Protein AF-A0A8T5NI67-F1 (afdb_monomer_lite)

Foldseek 3Di:
DADQEAEFEQAQAQAPVVSHGNVLLLVLLVPDPHQYEYEYLADPVVQQVVCVVSVRQRFYQYNRNQDTDDPPDDDDSPDPVVVVVVVVVVCVPPPDDDDDPDPFAEAECPDDPVSCVNGPYYAVHTHSVSSNVVSVVNVVPNDD

Radius of gyration: 15.53 Å; chains: 1; bounding box: 37×38×42 Å

Secondary structure (DSSP, 8-state):
-----EEEE-TTTTB-TTS-B-HHHHHHHHH-SS-EEEE-SS-HHHHHHHHHHHT-TTEEEEGGGTEEE-SS-------HHHHHHHHHHHHTTS---SS--SSS-EE-TTS-HHHHHH-SEE-SS-HHHHHHHHHHHHHTTS--

Structure (mmCIF, N/CA/C/O backbone):
data_AF-A0A8T5NI67-F1
#
_entry.id   AF-A0A8T5NI67-F1
#
loop_
_atom_site.group_PDB
_atom_site.id
_atom_site.type_symbol
_atom_site.label_atom_id
_atom_site.label_alt_id
_atom_site.label_comp_id
_atom_site.label_asym_id
_atom_site.label_entity_id
_atom_site.label_seq_id
_atom_site.pdbx_PDB_ins_code
_atom_site.Cartn_x
_atom_site.Cartn_y
_atom_site.Cartn_z
_atom_site.occupancy
_atom_site.B_iso_or_equiv
_atom_site.auth_seq_id
_atom_site.auth_comp_id
_atom_site.auth_asym_id
_atom_site.auth_atom_id
_atom_site.pdbx_PDB_model_num
ATOM 1 N N . MET A 1 1 ? -20.396 6.654 -2.920 1.00 63.44 1 MET A N 1
ATOM 2 C CA . MET A 1 1 ? -19.334 6.036 -3.741 1.00 63.44 1 MET A CA 1
ATOM 3 C C . MET A 1 1 ? -18.862 4.835 -2.959 1.00 63.44 1 MET A C 1
ATOM 5 O O . MET A 1 1 ? -18.529 5.010 -1.797 1.00 63.44 1 MET A O 1
ATOM 9 N N . GLU A 1 2 ? -18.932 3.652 -3.554 1.00 76.62 2 GLU A N 1
ATOM 10 C CA . GLU A 1 2 ? -18.559 2.397 -2.903 1.00 76.62 2 GLU A CA 1
ATOM 11 C C . GLU A 1 2 ? -17.197 1.954 -3.443 1.00 76.62 2 GLU A C 1
ATOM 13 O O . GLU A 1 2 ? -16.999 1.881 -4.659 1.00 76.62 2 GLU A O 1
ATOM 18 N N . PHE A 1 3 ? -16.242 1.719 -2.548 1.00 83.50 3 PHE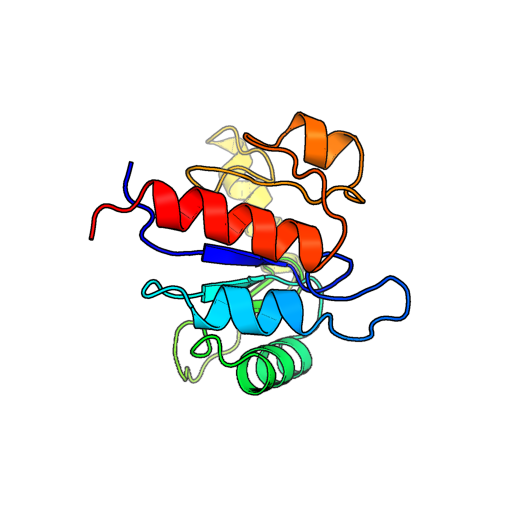 A N 1
ATOM 19 C CA . PHE A 1 3 ? -14.908 1.259 -2.917 1.00 83.50 3 PHE A CA 1
ATOM 20 C C . PHE A 1 3 ? -14.919 -0.261 -3.036 1.00 83.50 3 PHE A C 1
ATOM 22 O O . PHE A 1 3 ? -15.430 -0.931 -2.151 1.00 83.50 3 PHE A O 1
ATOM 29 N N . LYS A 1 4 ? -14.357 -0.809 -4.121 1.00 82.56 4 LYS A N 1
ATOM 30 C CA . LYS A 1 4 ? -14.338 -2.265 -4.369 1.00 82.56 4 LYS A CA 1
ATOM 31 C C . LYS A 1 4 ? -13.028 -2.949 -3.986 1.00 82.56 4 LYS A C 1
ATOM 33 O O . LYS A 1 4 ? -12.993 -4.169 -3.919 1.00 82.56 4 LYS A O 1
ATOM 38 N N . ALA A 1 5 ? -11.966 -2.178 -3.782 1.00 85.25 5 ALA A N 1
ATOM 39 C CA . ALA A 1 5 ? -10.646 -2.648 -3.384 1.00 85.25 5 ALA A CA 1
ATOM 40 C C . ALA A 1 5 ? -9.839 -1.479 -2.808 1.00 85.25 5 ALA A C 1
ATOM 42 O O . ALA A 1 5 ? -10.132 -0.314 -3.096 1.00 85.25 5 ALA A O 1
ATOM 43 N N . ILE A 1 6 ? -8.809 -1.800 -2.033 1.00 89.94 6 ILE A N 1
ATOM 44 C CA . ILE A 1 6 ? -7.812 -0.858 -1.523 1.00 89.94 6 ILE A CA 1
ATOM 45 C C . ILE A 1 6 ? -6.448 -1.287 -2.045 1.00 89.94 6 ILE A C 1
ATOM 47 O O . ILE A 1 6 ? -6.112 -2.463 -1.989 1.00 89.94 6 ILE A O 1
ATOM 51 N N . VAL A 1 7 ? -5.658 -0.337 -2.534 1.00 91.81 7 VAL A N 1
ATOM 52 C CA . VAL A 1 7 ? -4.257 -0.556 -2.903 1.00 91.81 7 VAL A CA 1
ATOM 53 C C . VAL A 1 7 ? -3.415 0.276 -1.950 1.00 91.81 7 VAL A C 1
ATOM 55 O O . VAL A 1 7 ? -3.686 1.466 -1.789 1.00 91.81 7 VAL A O 1
ATOM 58 N N . VAL A 1 8 ? -2.442 -0.342 -1.289 1.00 94.00 8 VAL A N 1
ATOM 59 C CA . VAL A 1 8 ? -1.651 0.309 -0.243 1.00 94.00 8 VAL A CA 1
ATOM 60 C C . VAL A 1 8 ? -0.165 0.085 -0.473 1.00 94.00 8 VAL A C 1
ATOM 62 O O . VAL A 1 8 ? 0.264 -1.033 -0.759 1.00 94.00 8 VAL A O 1
ATOM 65 N N . ASP A 1 9 ? 0.600 1.166 -0.354 1.00 95.62 9 ASP A N 1
ATOM 66 C CA . ASP A 1 9 ? 2.055 1.111 -0.398 1.00 95.62 9 ASP A CA 1
ATOM 67 C C . ASP A 1 9 ? 2.652 0.586 0.919 1.00 95.62 9 ASP A C 1
ATOM 69 O O . ASP A 1 9 ? 2.017 0.660 1.973 1.00 95.62 9 ASP A O 1
ATOM 73 N N . ILE A 1 10 ? 3.871 0.046 0.876 1.00 96.25 10 ILE A N 1
ATOM 74 C CA . ILE A 1 10 ? 4.587 -0.375 2.081 1.00 96.25 10 ILE A CA 1
ATOM 75 C C . ILE A 1 10 ? 5.392 0.787 2.661 1.00 96.25 10 ILE A C 1
ATOM 77 O O . ILE A 1 10 ? 5.170 1.214 3.796 1.00 96.25 10 ILE A O 1
ATOM 81 N N . ASP A 1 11 ? 6.361 1.269 1.897 1.00 96.00 11 ASP A N 1
ATOM 82 C CA . ASP A 1 11 ? 7.528 1.948 2.435 1.00 96.00 11 ASP A CA 1
ATOM 83 C C . ASP A 1 11 ? 7.290 3.427 2.697 1.00 96.00 11 ASP A C 1
ATOM 85 O O . ASP A 1 11 ? 7.115 4.226 1.784 1.00 96.00 11 ASP A O 1
ATOM 89 N N . GLY A 1 12 ? 7.307 3.810 3.973 1.00 95.44 12 GLY A N 1
ATOM 90 C CA . GLY A 1 12 ? 6.905 5.155 4.372 1.00 95.44 12 GLY A CA 1
ATOM 91 C C . GLY A 1 12 ? 5.388 5.363 4.338 1.00 95.44 12 GLY A C 1
ATOM 92 O O . GLY A 1 12 ? 4.939 6.467 4.655 1.00 95.44 12 GLY A O 1
ATOM 93 N N . THR A 1 13 ? 4.615 4.314 4.032 1.00 97.31 13 THR A N 1
ATOM 94 C CA . THR A 1 13 ? 3.149 4.306 4.041 1.00 97.31 13 THR A CA 1
ATOM 95 C C . THR A 1 13 ? 2.608 3.471 5.201 1.00 97.31 13 THR A C 1
ATOM 97 O O . THR A 1 13 ? 2.028 4.038 6.118 1.00 97.31 13 THR A O 1
ATOM 100 N N . ILE A 1 14 ? 2.819 2.150 5.233 1.00 97.56 14 ILE A N 1
ATOM 101 C CA . ILE A 1 14 ? 2.484 1.312 6.411 1.00 97.56 14 ILE A CA 1
ATOM 102 C C . ILE A 1 14 ? 3.692 1.081 7.324 1.00 97.56 14 ILE A C 1
ATOM 104 O O . ILE A 1 14 ? 3.538 0.526 8.411 1.00 97.56 14 ILE A O 1
ATOM 108 N N . THR A 1 15 ? 4.888 1.477 6.889 1.00 97.69 15 THR A N 1
ATOM 109 C CA . THR A 1 15 ? 6.115 1.449 7.688 1.00 97.69 15 THR A CA 1
ATOM 110 C C . THR A 1 15 ? 6.567 2.855 8.059 1.00 97.69 15 THR A C 1
ATOM 112 O O . THR A 1 15 ? 6.301 3.826 7.344 1.00 97.69 15 THR A O 1
ATOM 115 N N . TYR A 1 16 ? 7.270 2.955 9.183 1.00 97.56 16 TYR A N 1
ATOM 116 C CA . TYR A 1 16 ? 8.001 4.155 9.576 1.00 97.56 16 TYR A CA 1
ATOM 117 C C . TYR A 1 16 ? 9.298 4.309 8.765 1.00 97.56 16 TYR A C 1
ATOM 119 O O . TYR A 1 16 ? 9.685 3.441 7.978 1.00 97.56 16 TYR A O 1
ATOM 127 N N . SER A 1 17 ? 10.008 5.418 8.980 1.00 94.19 17 SER A N 1
ATOM 128 C CA . SER A 1 17 ? 11.294 5.706 8.328 1.00 94.19 17 SER A CA 1
ATOM 129 C C . SER A 1 17 ? 12.394 4.679 8.631 1.00 94.19 17 SER A C 1
ATOM 131 O O . SER A 1 17 ? 13.276 4.472 7.799 1.00 94.19 17 SER A O 1
ATOM 133 N N . ASP A 1 18 ? 12.323 3.994 9.774 1.00 96.31 18 ASP A N 1
ATOM 134 C CA . ASP A 1 18 ? 13.224 2.900 10.158 1.00 96.31 18 ASP A CA 1
ATOM 135 C C . ASP A 1 18 ? 12.806 1.528 9.589 1.00 96.31 18 ASP A C 1
ATOM 137 O O . ASP A 1 18 ? 13.394 0.506 9.939 1.00 96.31 18 ASP A O 1
ATOM 141 N N . ARG A 1 19 ? 11.806 1.504 8.693 1.00 93.25 19 ARG A N 1
ATOM 142 C CA . ARG A 1 19 ? 11.203 0.311 8.071 1.00 93.25 19 ARG A CA 1
ATOM 143 C C . ARG A 1 19 ? 10.443 -0.599 9.036 1.00 93.25 19 ARG A C 1
ATOM 145 O O . ARG A 1 19 ? 9.946 -1.640 8.604 1.00 93.25 19 ARG A O 1
ATOM 152 N N . SER A 1 20 ? 10.295 -0.226 10.307 1.00 96.50 20 SER A N 1
ATOM 153 C CA . SER A 1 20 ? 9.415 -0.952 11.218 1.00 96.50 20 SER A CA 1
ATOM 154 C C . SER A 1 20 ? 7.953 -0.762 10.805 1.00 96.50 20 SER A C 1
ATOM 156 O O . SER A 1 20 ? 7.556 0.291 10.299 1.00 96.50 20 SER A O 1
ATOM 158 N N . ILE A 1 21 ? 7.148 -1.813 10.962 1.00 96.56 21 ILE A N 1
ATOM 159 C CA . ILE A 1 21 ? 5.738 -1.781 10.576 1.00 96.56 21 ILE A CA 1
ATOM 160 C C . ILE A 1 21 ? 4.907 -1.027 11.615 1.00 96.56 21 ILE A C 1
ATOM 162 O O . ILE A 1 21 ? 5.019 -1.271 12.816 1.00 96.56 21 ILE A O 1
ATOM 166 N N . ASP A 1 22 ? 4.031 -0.137 11.156 1.00 97.06 22 ASP A N 1
ATOM 167 C CA . ASP A 1 22 ? 3.045 0.509 12.012 1.00 97.06 22 ASP A CA 1
ATOM 168 C C . ASP A 1 22 ? 1.810 -0.391 12.139 1.00 97.06 22 ASP A C 1
ATOM 170 O O . ASP A 1 22 ? 0.982 -0.491 11.228 1.00 97.06 22 ASP A O 1
ATOM 174 N N . CYS A 1 23 ? 1.667 -1.053 13.289 1.00 96.62 23 CYS A N 1
ATOM 175 C CA . CYS A 1 23 ? 0.566 -1.984 13.545 1.00 96.62 23 CYS A CA 1
ATOM 176 C C . CYS A 1 23 ? -0.827 -1.350 13.395 1.00 96.62 23 CYS A C 1
ATOM 178 O O . CYS A 1 23 ? -1.778 -2.066 13.084 1.00 96.62 23 CYS A O 1
ATOM 180 N N . ARG A 1 24 ? -0.962 -0.021 13.521 1.00 96.88 24 ARG A N 1
ATOM 181 C CA . ARG A 1 24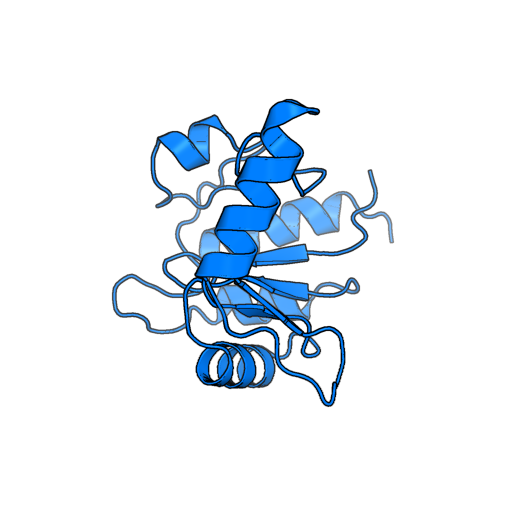 ? -2.240 0.674 13.289 1.00 96.88 24 ARG A CA 1
ATOM 182 C C . ARG A 1 24 ? -2.709 0.529 11.845 1.00 96.88 24 ARG A C 1
ATOM 184 O O . ARG A 1 24 ? -3.899 0.336 11.608 1.00 96.88 24 ARG A O 1
ATOM 191 N N . ALA A 1 25 ? -1.782 0.568 10.884 1.00 96.44 25 ALA A N 1
ATOM 192 C CA . ALA A 1 25 ? -2.105 0.306 9.486 1.00 96.44 25 ALA A CA 1
ATOM 193 C C . ALA A 1 25 ? -2.596 -1.129 9.302 1.00 96.44 25 ALA A C 1
ATOM 195 O O . ALA A 1 25 ? -3.588 -1.355 8.620 1.00 96.44 25 ALA A O 1
ATOM 196 N N . VAL A 1 26 ? -1.928 -2.097 9.934 1.00 95.50 26 VAL A N 1
ATOM 197 C CA . VAL A 1 26 ? -2.293 -3.517 9.843 1.00 95.50 26 VAL A CA 1
ATOM 198 C C . VAL A 1 26 ? -3.705 -3.751 10.377 1.00 95.50 26 VAL A C 1
ATOM 200 O O . VAL A 1 26 ? -4.519 -4.383 9.706 1.00 95.50 26 VAL A O 1
ATOM 203 N N . GLU A 1 27 ? -4.018 -3.218 11.556 1.00 95.31 27 GLU A N 1
ATOM 204 C CA . GLU A 1 27 ? -5.355 -3.306 12.149 1.00 95.31 27 GLU A CA 1
ATOM 205 C C . GLU A 1 27 ? -6.414 -2.647 11.259 1.00 95.31 27 GLU A C 1
ATOM 207 O O . GLU A 1 27 ? -7.453 -3.251 10.982 1.00 95.31 27 GLU A O 1
ATOM 212 N N . ALA A 1 28 ? -6.132 -1.449 10.738 1.00 95.38 28 ALA A N 1
ATOM 213 C CA . ALA A 1 28 ? -7.038 -0.744 9.841 1.00 95.38 28 ALA A CA 1
ATOM 214 C C . ALA A 1 28 ? -7.290 -1.527 8.542 1.00 95.38 28 ALA A C 1
ATOM 216 O O . ALA A 1 28 ? -8.441 -1.732 8.160 1.00 95.38 28 ALA A O 1
ATOM 217 N N . LEU A 1 29 ? -6.242 -2.032 7.890 1.00 93.62 29 LEU A N 1
ATOM 218 C CA . LEU A 1 29 ? -6.358 -2.820 6.661 1.00 93.62 29 LEU A CA 1
ATOM 219 C C . LEU A 1 29 ? -7.105 -4.142 6.883 1.00 93.62 29 LEU A C 1
ATOM 221 O O . LEU A 1 29 ? -7.837 -4.579 6.004 1.00 93.62 29 LEU A O 1
ATOM 225 N N . ARG A 1 30 ? -6.984 -4.770 8.057 1.00 91.50 30 ARG A N 1
ATOM 226 C CA . ARG A 1 30 ? -7.757 -5.978 8.402 1.00 91.50 30 ARG A CA 1
ATOM 227 C C . ARG A 1 30 ? -9.230 -5.698 8.691 1.00 91.50 30 ARG A C 1
ATOM 229 O O . ARG A 1 30 ? -10.040 -6.618 8.640 1.00 91.50 30 ARG A O 1
ATOM 236 N N . SER A 1 31 ? -9.582 -4.454 9.014 1.00 90.44 31 SER A N 1
ATOM 237 C CA . SER A 1 31 ? -10.964 -4.074 9.330 1.00 90.44 31 SER A CA 1
ATOM 238 C C . SER A 1 31 ? -11.858 -3.928 8.094 1.00 90.44 31 SER A C 1
ATOM 240 O O . SER A 1 31 ? -13.084 -3.925 8.220 1.00 90.44 31 SER A O 1
ATOM 242 N N . VAL A 1 32 ? -11.269 -3.809 6.900 1.00 88.56 32 VAL A N 1
ATOM 243 C CA . VAL A 1 32 ? -12.034 -3.639 5.662 1.00 88.56 32 VAL A CA 1
ATOM 244 C C . VAL A 1 32 ? -12.501 -4.977 5.096 1.00 88.56 32 VAL A C 1
ATOM 246 O O . VAL A 1 32 ? -11.827 -5.995 5.202 1.00 88.56 32 VAL A O 1
ATOM 249 N N . LYS A 1 33 ? -13.675 -4.969 4.457 1.00 84.88 33 LYS A N 1
ATOM 250 C CA . LYS A 1 33 ? -14.269 -6.164 3.828 1.00 84.88 33 LYS A CA 1
ATOM 251 C C . LYS A 1 33 ? -13.932 -6.313 2.345 1.00 84.88 33 LYS A C 1
ATOM 253 O O . LYS A 1 33 ? -14.358 -7.274 1.713 1.00 84.88 33 LYS A O 1
ATOM 258 N N . VAL A 1 34 ? -13.211 -5.347 1.786 1.00 84.31 34 VAL A N 1
ATOM 259 C CA . VAL A 1 34 ? -12.805 -5.350 0.381 1.00 84.31 34 VAL A CA 1
ATOM 260 C C . VAL A 1 34 ? -11.370 -5.846 0.245 1.00 84.31 34 VAL A C 1
ATOM 262 O O . VAL A 1 34 ? -10.589 -5.683 1.184 1.00 84.31 34 VAL A O 1
ATOM 265 N N . PRO A 1 35 ? -10.994 -6.431 -0.905 1.00 83.50 35 PRO A N 1
ATOM 266 C CA . PRO A 1 35 ? -9.627 -6.869 -1.141 1.00 83.50 35 PRO A CA 1
ATOM 267 C C . PRO A 1 35 ? -8.615 -5.741 -0.918 1.00 83.50 35 PRO A C 1
ATOM 269 O O . PRO A 1 35 ? -8.813 -4.616 -1.387 1.00 83.50 35 PRO A O 1
ATOM 272 N N . VAL A 1 36 ? -7.523 -6.067 -0.229 1.00 87.81 36 VAL A N 1
ATOM 273 C CA . VAL A 1 36 ? -6.387 -5.168 -0.016 1.00 87.81 36 VAL A CA 1
ATOM 274 C C . VAL A 1 36 ? -5.218 -5.666 -0.856 1.00 87.81 36 VAL A C 1
ATOM 276 O O . VAL A 1 36 ? -4.762 -6.790 -0.694 1.00 87.81 36 VAL A O 1
ATOM 279 N N . VAL A 1 37 ? -4.719 -4.827 -1.750 1.00 90.19 37 VAL A N 1
ATOM 280 C CA . VAL A 1 37 ? -3.578 -5.113 -2.616 1.00 90.19 37 VAL A CA 1
ATOM 281 C C . VAL A 1 37 ? -2.354 -4.413 -2.043 1.00 90.19 37 VAL A C 1
ATOM 283 O O . VAL A 1 37 ? -2.381 -3.203 -1.817 1.00 90.19 37 VAL A O 1
ATOM 286 N N . ILE A 1 38 ? -1.277 -5.161 -1.821 1.00 92.81 38 ILE A N 1
ATOM 287 C CA . ILE A 1 38 ? 0.026 -4.572 -1.495 1.00 92.81 38 ILE A CA 1
ATOM 288 C C . ILE A 1 38 ? 0.655 -4.091 -2.796 1.00 92.81 38 ILE A C 1
ATOM 290 O O . ILE A 1 38 ? 0.891 -4.903 -3.682 1.00 92.81 38 ILE A O 1
ATOM 294 N N . ALA A 1 39 ? 0.941 -2.800 -2.909 1.00 92.00 39 ALA A N 1
ATOM 295 C CA . ALA A 1 39 ? 1.735 -2.243 -3.996 1.00 92.00 39 ALA A CA 1
ATOM 296 C C . ALA A 1 39 ? 3.087 -1.799 -3.447 1.00 92.00 39 ALA A C 1
ATOM 298 O O . ALA A 1 39 ? 3.145 -1.163 -2.409 1.00 92.00 39 ALA A O 1
ATOM 299 N N . THR A 1 40 ? 4.198 -2.158 -4.072 1.00 93.81 40 THR A N 1
ATOM 300 C CA . THR A 1 40 ? 5.509 -1.786 -3.539 1.00 93.81 40 THR A CA 1
ATOM 301 C C . THR A 1 40 ? 6.590 -1.814 -4.610 1.00 93.81 40 THR A C 1
ATOM 303 O O . THR A 1 40 ? 6.522 -2.572 -5.577 1.00 93.81 40 THR A O 1
ATOM 306 N N . GLY A 1 41 ? 7.626 -1.000 -4.409 1.00 88.62 41 GLY A N 1
ATOM 307 C CA . GLY A 1 41 ? 8.862 -1.075 -5.182 1.00 88.62 41 GLY A CA 1
ATOM 308 C C . GLY A 1 41 ? 9.742 -2.281 -4.852 1.00 88.62 41 GLY A C 1
ATOM 309 O O . GLY A 1 41 ? 10.682 -2.565 -5.587 1.00 88.62 41 GLY A O 1
ATOM 310 N N . ASN A 1 42 ? 9.453 -3.002 -3.765 1.00 94.44 42 ASN A N 1
ATOM 311 C CA . ASN A 1 42 ? 10.228 -4.172 -3.358 1.00 94.44 42 ASN A CA 1
ATOM 312 C C . ASN A 1 42 ? 10.023 -5.378 -4.284 1.00 94.44 42 ASN A C 1
ATOM 314 O O . ASN A 1 42 ? 8.986 -5.521 -4.930 1.00 94.44 42 ASN A O 1
ATOM 318 N N . VAL A 1 43 ? 11.002 -6.286 -4.267 1.00 90.69 43 VAL A N 1
ATOM 319 C CA . VAL A 1 43 ? 10.953 -7.582 -4.960 1.00 90.69 43 VAL A CA 1
ATOM 320 C C . VAL A 1 43 ? 9.787 -8.452 -4.482 1.00 90.69 43 VAL A C 1
ATOM 322 O O . VAL A 1 43 ? 9.378 -8.397 -3.314 1.00 90.69 43 VAL A O 1
ATOM 325 N N . LEU A 1 44 ? 9.285 -9.319 -5.366 1.00 86.25 44 LEU A N 1
ATOM 326 C CA . LEU A 1 44 ? 8.100 -10.147 -5.115 1.00 86.25 44 LEU A CA 1
ATOM 327 C C . LEU A 1 44 ? 8.172 -10.961 -3.812 1.00 86.25 44 LEU A C 1
ATOM 329 O O . LEU A 1 44 ? 7.186 -11.056 -3.083 1.00 86.25 44 LEU A O 1
ATOM 333 N N . CYS A 1 45 ? 9.326 -11.552 -3.486 1.00 87.44 45 CYS A N 1
ATOM 334 C CA . CYS A 1 45 ? 9.459 -12.395 -2.293 1.00 87.44 45 CYS A CA 1
ATOM 335 C C . CYS A 1 45 ? 9.236 -11.615 -0.986 1.00 87.44 45 CYS A C 1
ATOM 337 O O . CYS A 1 45 ? 8.592 -12.131 -0.068 1.00 87.44 45 CYS A O 1
ATOM 339 N N . PHE A 1 46 ? 9.689 -10.360 -0.924 1.00 93.75 46 PHE A N 1
ATOM 340 C CA . PHE A 1 46 ? 9.425 -9.467 0.199 1.00 93.75 46 PHE A CA 1
ATOM 341 C C . PHE A 1 46 ? 7.946 -9.083 0.248 1.00 93.75 46 PHE A C 1
ATOM 343 O O . PHE A 1 46 ? 7.313 -9.214 1.294 1.00 93.75 46 PHE A O 1
ATOM 350 N N . ALA A 1 47 ? 7.374 -8.678 -0.889 1.00 92.12 47 ALA A N 1
ATOM 351 C CA . ALA A 1 47 ? 5.971 -8.285 -0.972 1.00 92.12 47 ALA A CA 1
ATOM 352 C C . ALA A 1 47 ? 5.024 -9.430 -0.555 1.00 92.12 47 ALA A C 1
ATOM 354 O O . ALA A 1 47 ? 4.065 -9.207 0.186 1.00 92.12 47 ALA A O 1
ATOM 355 N N . ARG A 1 48 ? 5.346 -10.678 -0.928 1.00 88.12 48 ARG A N 1
ATOM 356 C CA . ARG A 1 48 ? 4.650 -11.898 -0.480 1.00 88.12 48 ARG A CA 1
ATOM 357 C C . ARG A 1 48 ? 4.726 -12.095 1.027 1.00 88.12 48 ARG A C 1
ATOM 359 O O . ARG A 1 48 ? 3.707 -12.381 1.657 1.00 88.12 48 ARG A O 1
ATOM 366 N N . ALA A 1 49 ? 5.915 -11.961 1.612 1.00 88.19 49 ALA A N 1
ATOM 367 C CA . ALA A 1 49 ? 6.088 -12.081 3.056 1.00 88.19 49 ALA A CA 1
ATOM 368 C C . ALA A 1 49 ? 5.304 -10.988 3.798 1.00 88.19 49 ALA A C 1
ATOM 370 O O . ALA A 1 49 ? 4.547 -11.297 4.718 1.00 88.19 49 ALA A O 1
ATOM 371 N N . ALA A 1 50 ? 5.405 -9.737 3.345 1.00 93.06 50 ALA A N 1
ATOM 372 C CA . ALA A 1 50 ? 4.665 -8.611 3.899 1.00 93.06 50 ALA A CA 1
ATOM 373 C C . ALA A 1 50 ? 3.148 -8.831 3.807 1.00 93.06 50 ALA A C 1
ATOM 375 O O . ALA A 1 50 ? 2.465 -8.739 4.822 1.00 93.06 50 ALA A O 1
ATOM 376 N N . SER A 1 51 ? 2.615 -9.215 2.641 1.00 89.94 51 SER A N 1
ATOM 377 C CA . SER A 1 51 ? 1.179 -9.488 2.477 1.00 89.94 51 SER A CA 1
ATOM 378 C C . SER A 1 51 ? 0.677 -10.573 3.434 1.00 89.94 51 SER A C 1
ATOM 380 O O . SER A 1 51 ? -0.389 -10.412 4.031 1.00 89.94 51 SER A O 1
ATOM 382 N N . LYS A 1 52 ? 1.455 -11.644 3.653 1.00 84.00 52 LYS A N 1
ATOM 383 C CA . LYS A 1 52 ? 1.117 -12.699 4.623 1.00 84.00 52 LYS A CA 1
ATOM 384 C C . LYS A 1 52 ? 1.117 -12.192 6.065 1.00 84.00 52 LYS A C 1
ATOM 386 O O . LYS A 1 52 ? 0.194 -12.506 6.810 1.00 84.00 52 LYS A O 1
ATOM 391 N N . LEU A 1 53 ? 2.123 -11.410 6.456 1.00 86.81 53 LEU A N 1
ATOM 392 C CA . LEU A 1 53 ? 2.244 -10.874 7.816 1.00 86.81 53 LEU A CA 1
ATOM 393 C C . LEU A 1 53 ? 1.174 -9.813 8.115 1.00 86.81 53 LEU A C 1
ATOM 395 O O . LEU A 1 53 ? 0.580 -9.818 9.194 1.00 86.81 53 LEU A O 1
ATOM 399 N N . VAL A 1 54 ? 0.871 -8.944 7.147 1.00 91.00 54 VAL A N 1
ATOM 400 C CA . VAL A 1 54 ? -0.209 -7.951 7.250 1.00 91.00 54 VAL A CA 1
ATOM 401 C C . VAL A 1 54 ? -1.576 -8.634 7.173 1.00 91.00 54 VAL A C 1
ATOM 403 O O . VAL A 1 54 ? -2.490 -8.243 7.889 1.00 91.00 54 VAL A O 1
ATOM 406 N N . GLY A 1 55 ? -1.714 -9.714 6.404 1.00 86.12 55 GLY A N 1
ATOM 407 C CA . GLY A 1 55 ? -2.958 -10.472 6.251 1.00 86.12 55 GLY A CA 1
ATOM 408 C C . GLY A 1 55 ? -3.866 -9.940 5.139 1.00 86.12 55 GLY A C 1
ATOM 409 O O . GLY A 1 55 ? -5.078 -9.909 5.313 1.00 86.12 55 GLY A O 1
ATOM 410 N N . THR A 1 56 ? -3.299 -9.507 4.007 1.00 76.56 56 THR A N 1
ATOM 411 C CA . THR A 1 56 ? -4.028 -8.813 2.921 1.00 76.56 56 THR A CA 1
ATOM 412 C C . THR A 1 56 ? -4.511 -9.717 1.777 1.00 76.56 56 THR A C 1
ATOM 414 O O . THR A 1 56 ? -4.875 -9.241 0.714 1.00 76.56 56 THR A O 1
ATOM 417 N N . GLY A 1 57 ? -4.570 -11.036 1.963 1.00 65.81 57 GLY A N 1
ATOM 418 C CA . GLY A 1 57 ? -5.184 -11.937 0.972 1.00 65.81 57 GLY A CA 1
ATOM 419 C C . GLY A 1 57 ? -4.346 -12.225 -0.285 1.00 65.81 57 GLY A C 1
ATOM 420 O O . GLY A 1 57 ? -4.834 -12.912 -1.176 1.00 65.81 57 GLY A O 1
ATOM 421 N N . GLY A 1 58 ? -3.086 -11.769 -0.345 1.00 65.44 58 GLY A N 1
ATOM 422 C CA . GLY A 1 58 ? -2.097 -12.220 -1.336 1.00 65.44 58 GLY A CA 1
ATOM 423 C C . GLY A 1 58 ? -2.150 -11.548 -2.710 1.00 65.44 58 GLY A C 1
ATOM 424 O O . GLY A 1 58 ? -1.453 -11.999 -3.612 1.00 65.44 58 GLY A O 1
ATOM 425 N N . LEU A 1 59 ? -2.941 -10.485 -2.885 1.00 79.75 59 LEU A N 1
ATOM 426 C CA . LEU A 1 59 ? -2.910 -9.663 -4.099 1.00 79.75 59 LEU A CA 1
ATOM 427 C C . LEU A 1 59 ? -1.752 -8.667 -4.011 1.00 79.75 59 LEU A C 1
ATOM 429 O O . LEU A 1 59 ? -1.687 -7.872 -3.065 1.00 79.75 59 LEU A O 1
ATOM 433 N N . ILE A 1 60 ? -0.827 -8.719 -4.968 1.00 87.00 60 ILE A N 1
ATOM 434 C CA . ILE A 1 60 ? 0.439 -7.983 -4.894 1.00 87.00 60 ILE A CA 1
ATOM 435 C C . ILE A 1 60 ? 0.768 -7.321 -6.230 1.00 87.00 60 ILE A C 1
ATOM 437 O O . ILE A 1 60 ? 0.644 -7.917 -7.295 1.00 87.00 60 ILE A O 1
ATOM 441 N N . VAL A 1 61 ? 1.259 -6.092 -6.143 1.00 86.25 61 VAL A N 1
ATOM 442 C CA . VAL A 1 61 ? 1.977 -5.370 -7.186 1.00 86.25 61 VAL A CA 1
ATOM 443 C C . VAL A 1 61 ? 3.381 -5.108 -6.638 1.00 86.25 61 VAL A C 1
ATOM 445 O O . VAL A 1 61 ? 3.546 -4.370 -5.672 1.00 86.25 61 VAL A O 1
ATOM 448 N N . ALA A 1 62 ? 4.392 -5.756 -7.201 1.00 86.88 62 ALA A N 1
ATOM 449 C CA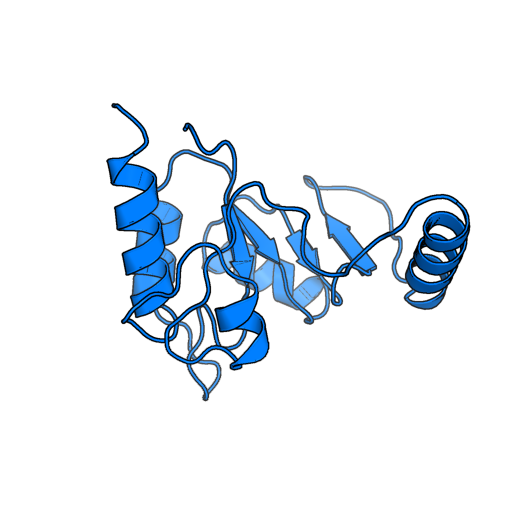 . ALA A 1 62 ? 5.783 -5.678 -6.762 1.00 86.88 62 ALA A CA 1
ATOM 450 C C . ALA A 1 62 ? 6.660 -5.029 -7.843 1.00 86.88 62 ALA A C 1
ATOM 452 O O . ALA A 1 62 ? 6.210 -4.800 -8.969 1.00 86.88 62 ALA A O 1
ATOM 453 N N . GLU A 1 63 ? 7.913 -4.728 -7.499 1.00 85.94 63 GLU A N 1
ATOM 454 C CA . GLU A 1 63 ? 8.929 -4.220 -8.432 1.00 85.94 63 GLU A CA 1
ATOM 455 C C . GLU A 1 63 ? 8.456 -2.965 -9.184 1.00 85.94 63 GLU A C 1
ATOM 457 O O . GLU A 1 63 ? 8.608 -2.839 -10.396 1.00 85.94 63 GLU A O 1
ATOM 462 N N . ASN A 1 64 ? 7.816 -2.042 -8.454 1.00 82.38 64 ASN A N 1
ATOM 463 C CA . ASN A 1 64 ? 7.233 -0.799 -8.980 1.00 82.38 64 ASN A CA 1
ATOM 464 C C . ASN A 1 64 ? 6.159 -1.018 -10.062 1.00 82.38 64 ASN A C 1
ATOM 466 O O . ASN A 1 64 ? 5.909 -0.136 -10.880 1.00 82.38 64 ASN A O 1
ATOM 470 N N . GLY A 1 65 ? 5.503 -2.181 -10.057 1.00 77.81 65 GLY A N 1
ATOM 471 C CA . GLY A 1 65 ? 4.491 -2.545 -11.047 1.00 77.81 65 GLY A CA 1
ATOM 472 C C . GLY A 1 65 ? 4.980 -3.498 -12.130 1.00 77.81 65 GLY A C 1
ATOM 473 O O . GLY A 1 65 ? 4.162 -3.936 -12.934 1.00 77.81 65 GLY A O 1
ATOM 474 N N . GLY A 1 66 ? 6.267 -3.862 -12.135 1.00 69.31 66 GLY A N 1
ATOM 475 C CA . GLY A 1 66 ? 6.810 -4.851 -13.068 1.00 69.31 66 GLY A CA 1
ATOM 476 C C . GLY A 1 66 ? 6.267 -6.267 -12.849 1.00 69.31 66 GLY A C 1
ATOM 477 O O . GLY A 1 66 ? 6.218 -7.071 -13.778 1.00 69.31 66 GLY A O 1
ATOM 478 N N . VAL A 1 67 ? 5.808 -6.566 -11.631 1.00 77.88 67 VAL A N 1
ATOM 479 C CA . VAL A 1 67 ? 5.243 -7.868 -11.269 1.00 77.88 67 VAL A CA 1
ATOM 480 C C . VAL A 1 67 ? 3.871 -7.678 -10.634 1.00 77.88 67 VAL A C 1
ATOM 482 O O . VAL A 1 67 ? 3.721 -6.928 -9.670 1.00 77.88 67 VAL A O 1
ATOM 485 N N . VAL A 1 68 ? 2.870 -8.399 -11.141 1.00 80.31 68 VAL A N 1
ATOM 486 C CA . VAL A 1 68 ? 1.521 -8.450 -10.566 1.00 80.31 68 VAL A CA 1
ATOM 487 C C . VAL A 1 68 ? 1.176 -9.899 -10.248 1.00 80.31 68 VAL A C 1
ATOM 489 O O . VAL A 1 68 ? 1.163 -10.752 -11.130 1.00 80.31 68 VAL A O 1
ATOM 492 N N . GLU A 1 69 ? 0.870 -10.175 -8.985 1.00 74.94 69 GLU A N 1
ATOM 493 C CA . GLU A 1 69 ? 0.418 -11.480 -8.515 1.00 74.94 69 GLU A CA 1
ATOM 494 C C . GLU A 1 69 ? -1.060 -11.397 -8.114 1.00 74.94 69 GLU A C 1
ATOM 496 O O . GLU A 1 69 ? -1.445 -10.648 -7.211 1.00 74.94 69 GLU A O 1
ATOM 501 N N . CYS A 1 70 ? -1.895 -12.174 -8.810 1.00 70.25 70 CYS A N 1
ATOM 502 C CA . CYS A 1 70 ? -3.338 -12.246 -8.605 1.00 70.25 70 CYS A CA 1
ATOM 503 C C . CYS A 1 70 ? -3.725 -13.712 -8.338 1.00 70.25 70 CYS A C 1
ATOM 505 O O . CYS A 1 70 ? -3.933 -14.486 -9.269 1.00 70.25 70 CYS A O 1
ATOM 507 N N . GLY A 1 71 ? -3.759 -14.112 -7.061 1.00 62.94 71 GLY A N 1
ATOM 508 C CA . GLY A 1 71 ? -3.877 -15.519 -6.641 1.00 62.94 71 GLY A CA 1
ATOM 509 C C . GLY A 1 71 ? -2.535 -16.272 -6.651 1.00 62.94 71 GLY A C 1
ATOM 510 O O . GLY A 1 71 ? -1.514 -15.728 -7.058 1.00 62.94 71 GLY A O 1
ATOM 511 N N . THR A 1 72 ? -2.505 -17.530 -6.193 1.00 46.81 72 THR A N 1
ATOM 512 C CA . THR A 1 72 ? -1.335 -18.412 -6.392 1.00 46.81 72 THR A CA 1
ATOM 513 C C . THR A 1 72 ? -1.196 -18.717 -7.885 1.00 46.81 72 THR A C 1
ATOM 515 O O . THR A 1 72 ? -2.020 -19.469 -8.403 1.00 46.81 72 THR A O 1
ATOM 518 N N . VAL A 1 73 ? -0.206 -18.147 -8.586 1.00 43.25 73 VAL A N 1
ATOM 519 C CA . VAL A 1 73 ? -0.050 -18.348 -10.043 1.00 43.25 73 VAL A CA 1
ATOM 520 C C . VAL A 1 73 ? 1.379 -18.735 -10.445 1.00 43.25 73 VAL A C 1
ATOM 522 O O . VAL A 1 73 ? 2.366 -18.193 -9.948 1.00 43.25 73 VAL A O 1
ATOM 525 N N . GLU A 1 74 ? 1.427 -19.704 -11.363 1.00 40.59 74 GLU A N 1
ATOM 526 C CA . GLU A 1 74 ? 2.545 -20.469 -11.933 1.00 40.59 74 GLU A CA 1
ATOM 527 C C . GLU A 1 74 ? 3.351 -19.773 -13.055 1.00 40.59 74 GLU A C 1
ATOM 529 O O . GLU A 1 74 ? 3.982 -20.461 -13.856 1.00 40.59 74 GLU A O 1
ATOM 534 N N . SER A 1 75 ? 3.400 -18.443 -13.176 1.00 45.09 75 SER A N 1
ATOM 535 C CA . SER A 1 75 ? 4.238 -17.860 -14.242 1.00 45.09 75 SER A CA 1
ATOM 536 C C . SER A 1 75 ? 4.737 -16.443 -14.002 1.00 45.09 75 SER A C 1
ATOM 538 O O . SER A 1 75 ? 4.052 -15.605 -13.423 1.00 45.09 75 SER A O 1
ATOM 540 N N . ASP A 1 76 ? 5.950 -16.237 -14.509 1.00 45.28 76 ASP A N 1
ATOM 541 C CA . ASP A 1 76 ? 6.908 -15.164 -14.278 1.00 45.28 76 ASP A CA 1
ATOM 542 C C . ASP A 1 76 ? 6.868 -14.100 -15.396 1.00 45.28 76 ASP A C 1
ATOM 544 O O . ASP A 1 76 ? 6.915 -14.439 -16.579 1.00 45.28 76 ASP A O 1
ATOM 548 N N . THR A 1 77 ? 6.802 -12.815 -15.031 1.00 45.41 77 THR A N 1
ATOM 549 C CA . THR A 1 77 ? 6.941 -11.661 -15.946 1.00 45.41 77 THR A CA 1
ATOM 550 C C . THR A 1 77 ? 8.019 -10.676 -15.468 1.00 45.41 77 THR A C 1
ATOM 552 O O . THR A 1 77 ? 7.896 -9.470 -15.658 1.00 45.41 77 THR A O 1
ATOM 555 N N . SER A 1 78 ? 9.080 -11.172 -14.827 1.00 42.81 78 SER A N 1
ATOM 556 C CA . SER A 1 78 ? 10.147 -10.403 -14.158 1.00 42.81 78 SER A CA 1
ATOM 557 C C . SER A 1 78 ? 11.138 -9.676 -15.087 1.00 42.81 78 SER A C 1
ATOM 559 O O . SER A 1 78 ? 12.353 -9.804 -14.948 1.00 42.81 78 SER A O 1
ATOM 561 N N . HIS A 1 79 ? 10.668 -8.901 -16.069 1.00 54.16 79 HIS A N 1
ATOM 562 C CA . HIS A 1 79 ? 11.564 -8.115 -16.927 1.00 54.16 79 HIS A CA 1
ATOM 563 C C . HIS A 1 79 ? 11.102 -6.659 -17.033 1.00 54.16 79 HIS A C 1
ATOM 565 O O . HIS A 1 79 ? 10.286 -6.316 -17.884 1.00 54.16 79 HIS A O 1
ATOM 571 N N . MET A 1 80 ? 11.704 -5.790 -16.205 1.00 45.69 80 MET A N 1
ATOM 572 C CA . MET A 1 80 ? 11.484 -4.329 -16.159 1.00 45.69 80 MET A CA 1
ATOM 573 C C . MET A 1 80 ? 11.441 -3.695 -17.556 1.00 45.69 80 MET A C 1
ATOM 575 O O . MET A 1 80 ? 10.564 -2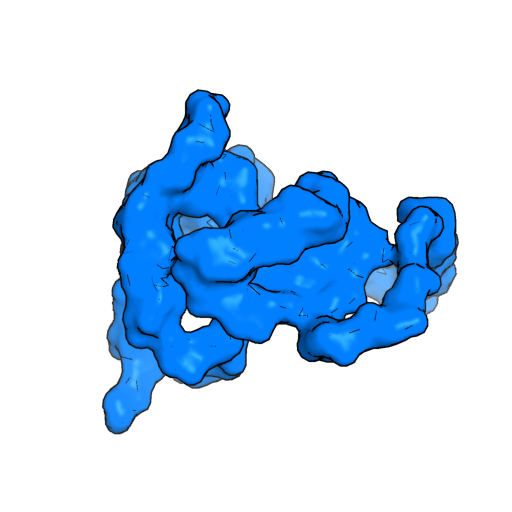.894 -17.865 1.00 45.69 80 MET A O 1
ATOM 579 N N . LYS A 1 81 ? 12.341 -4.145 -18.434 1.00 52.94 81 LYS A N 1
ATOM 580 C CA . LYS A 1 81 ? 12.452 -3.666 -19.809 1.00 52.94 81 LYS A CA 1
ATOM 581 C C . LYS A 1 81 ? 11.177 -3.900 -20.632 1.00 52.94 81 LYS A C 1
ATOM 583 O O . LYS A 1 81 ? 10.811 -3.055 -21.435 1.00 52.94 81 LYS A O 1
ATOM 588 N N . MET A 1 82 ? 10.466 -5.007 -20.406 1.00 53.91 82 MET A N 1
ATOM 589 C CA . MET A 1 82 ? 9.208 -5.297 -21.105 1.00 53.91 82 MET A CA 1
ATOM 590 C C . MET A 1 82 ? 8.059 -4.414 -20.609 1.00 53.91 82 MET A C 1
ATOM 592 O O . MET A 1 82 ? 7.203 -4.023 -21.398 1.00 53.91 82 MET A O 1
ATOM 596 N N . CYS A 1 83 ? 8.042 -4.073 -19.319 1.00 50.72 83 CYS A N 1
ATOM 597 C CA . CYS A 1 83 ? 7.047 -3.167 -18.747 1.00 50.72 83 CYS A CA 1
ATOM 598 C C . CYS A 1 83 ? 7.250 -1.726 -19.236 1.00 50.72 83 CYS A C 1
ATOM 600 O O . CYS A 1 83 ? 6.277 -1.053 -19.578 1.00 50.72 83 CYS A O 1
ATOM 602 N N . GLU A 1 84 ? 8.505 -1.284 -19.337 1.00 56.03 84 GLU A N 1
ATOM 603 C CA . GLU A 1 84 ? 8.884 0.015 -19.908 1.00 56.03 84 GLU A CA 1
ATOM 604 C C . GLU A 1 84 ? 8.544 0.091 -21.404 1.00 56.03 84 GLU A C 1
ATOM 606 O O . GLU A 1 84 ? 7.867 1.019 -21.845 1.00 56.03 84 GLU A O 1
ATOM 611 N N . GLU A 1 85 ? 8.909 -0.934 -22.181 1.00 62.53 85 GLU A N 1
ATOM 612 C CA . GLU A 1 85 ? 8.611 -1.004 -23.617 1.00 62.53 85 GLU A CA 1
ATOM 613 C C . GLU A 1 85 ? 7.097 -1.025 -23.899 1.00 62.53 85 GLU A C 1
ATOM 615 O O . GLU A 1 85 ? 6.627 -0.384 -24.846 1.00 62.53 85 GLU A O 1
ATOM 620 N N . ALA A 1 86 ? 6.314 -1.716 -23.066 1.00 54.59 86 ALA A N 1
ATOM 621 C CA . ALA A 1 86 ? 4.858 -1.743 -23.172 1.00 54.59 86 ALA A CA 1
ATOM 622 C C . ALA A 1 86 ? 4.223 -0.383 -22.834 1.00 54.59 86 ALA A C 1
ATOM 624 O O . ALA A 1 86 ? 3.328 0.071 -23.553 1.00 54.59 86 ALA A O 1
ATOM 625 N N . PHE A 1 87 ? 4.700 0.290 -21.781 1.00 60.00 87 PHE A N 1
ATOM 626 C CA . PHE A 1 87 ? 4.248 1.633 -21.412 1.00 60.00 87 PHE A CA 1
ATOM 627 C C . PHE A 1 87 ? 4.525 2.642 -22.536 1.00 60.00 87 PHE A C 1
ATOM 629 O O . PHE A 1 87 ? 3.612 3.342 -22.983 1.00 60.00 87 PHE A O 1
ATOM 636 N N . ASP A 1 88 ? 5.745 2.643 -23.073 1.00 68.56 88 ASP A N 1
ATOM 637 C CA . ASP A 1 88 ? 6.160 3.529 -24.164 1.00 68.56 88 ASP A CA 1
ATOM 638 C C . ASP A 1 88 ? 5.388 3.282 -25.463 1.00 68.56 88 ASP A C 1
ATOM 640 O O . ASP A 1 88 ? 5.181 4.197 -26.266 1.00 68.56 88 ASP A O 1
ATOM 644 N N . HIS A 1 89 ? 4.980 2.041 -25.726 1.00 64.62 89 HIS A N 1
ATOM 645 C CA . HIS A 1 89 ? 4.170 1.709 -26.894 1.00 64.62 89 HIS A CA 1
ATOM 646 C C . HIS A 1 89 ? 2.738 2.254 -26.777 1.00 64.62 89 HIS A C 1
ATOM 648 O O . HIS A 1 89 ? 2.200 2.823 -27.733 1.00 64.62 89 HIS A O 1
ATOM 654 N N . LEU A 1 90 ? 2.125 2.114 -25.602 1.00 47.91 90 LEU A N 1
ATOM 655 C CA . LEU A 1 90 ? 0.751 2.550 -25.354 1.00 47.91 90 LEU A CA 1
ATOM 656 C C . LEU A 1 90 ? 0.639 4.076 -25.260 1.00 47.91 90 LEU A C 1
ATOM 658 O O . LEU A 1 90 ? -0.302 4.648 -25.814 1.00 47.91 90 LEU A O 1
ATOM 662 N N . ASN A 1 91 ? 1.635 4.743 -24.665 1.00 69.50 91 ASN A N 1
ATOM 663 C CA . ASN A 1 91 ? 1.640 6.199 -24.493 1.00 69.50 91 ASN A CA 1
ATOM 664 C C . ASN A 1 91 ? 1.708 6.976 -25.828 1.00 69.50 91 ASN A C 1
ATOM 666 O O . ASN A 1 91 ? 1.348 8.147 -25.913 1.00 69.50 91 ASN A O 1
ATOM 670 N N . ARG A 1 92 ? 2.142 6.315 -26.912 1.00 78.94 92 ARG A N 1
ATOM 671 C CA . ARG A 1 92 ? 2.147 6.883 -28.273 1.00 78.94 92 ARG A CA 1
ATOM 672 C C . ARG A 1 92 ? 0.760 7.002 -28.901 1.00 78.94 92 ARG A C 1
ATOM 674 O O . ARG A 1 92 ? 0.587 7.782 -29.832 1.00 78.94 92 ARG A O 1
ATOM 681 N N . HIS A 1 93 ? -0.203 6.222 -28.422 1.00 69.25 93 HIS A N 1
ATOM 682 C CA . HIS A 1 93 ? -1.553 6.156 -28.984 1.00 69.25 93 HIS A CA 1
ATOM 683 C C . HIS A 1 93 ? -2.606 6.720 -28.024 1.00 69.25 93 HIS A C 1
ATOM 685 O O . HIS A 1 93 ? -3.661 7.173 -28.465 1.00 69.25 93 HIS A O 1
ATOM 691 N N . PHE A 1 94 ? -2.306 6.732 -26.723 1.00 39.56 94 PHE A N 1
ATOM 692 C CA . PHE A 1 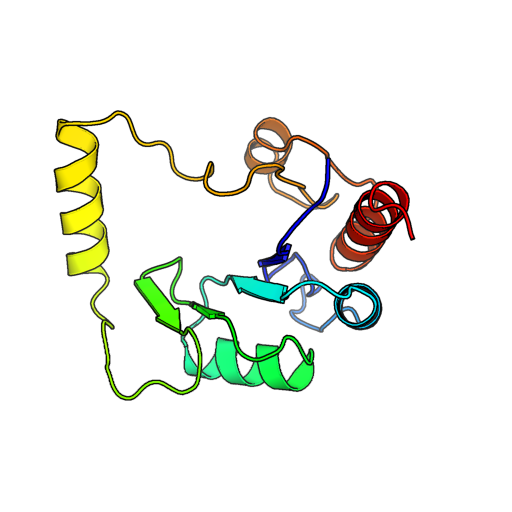94 ? -3.187 7.208 -25.662 1.00 39.56 94 PHE A CA 1
ATOM 693 C C . PHE A 1 94 ? -2.362 8.005 -24.639 1.00 39.56 94 PHE A C 1
ATOM 695 O O . PHE A 1 94 ? -1.307 7.522 -24.253 1.00 39.56 94 PHE A O 1
ATOM 702 N N . PRO A 1 95 ? -2.794 9.190 -24.175 1.00 48.28 95 PRO A N 1
ATOM 703 C CA . PRO A 1 95 ? -2.027 9.972 -23.204 1.00 48.28 95 PRO A CA 1
ATOM 704 C C . PRO A 1 95 ? -2.118 9.333 -21.809 1.00 48.28 95 PRO A C 1
ATOM 706 O O . PRO A 1 95 ? -3.162 9.402 -21.157 1.00 48.28 95 PRO A O 1
ATOM 709 N N . LEU A 1 96 ? -1.036 8.695 -21.360 1.00 45.56 96 LEU A N 1
ATOM 710 C CA . LEU A 1 96 ? -0.933 8.020 -20.065 1.00 45.56 96 LEU A CA 1
ATOM 711 C C . LEU A 1 96 ? -0.083 8.853 -19.086 1.00 45.56 96 LEU A C 1
ATOM 713 O O . LEU A 1 96 ? 1.043 9.233 -19.397 1.00 45.56 96 LEU A O 1
ATOM 717 N N . GLU A 1 97 ? -0.601 9.092 -17.877 1.00 49.91 97 GLU A N 1
ATOM 718 C CA . GLU A 1 97 ? 0.149 9.631 -16.730 1.00 49.91 97 GLU A CA 1
ATOM 719 C C . GLU A 1 97 ? 0.323 8.546 -15.660 1.00 49.91 97 GLU A C 1
ATOM 721 O O . GLU A 1 97 ? -0.614 7.809 -15.332 1.00 49.91 97 GLU A O 1
ATOM 726 N N . LEU A 1 98 ? 1.523 8.464 -15.081 1.00 54.53 98 LEU A N 1
ATOM 727 C CA . LEU A 1 98 ? 1.788 7.597 -13.937 1.00 54.53 98 LEU A CA 1
ATOM 728 C C . LEU A 1 98 ? 1.121 8.181 -12.683 1.00 54.53 98 LEU A C 1
ATOM 730 O O . LEU A 1 98 ? 1.320 9.339 -12.330 1.00 54.53 98 LEU A O 1
ATOM 734 N N . LEU A 1 99 ? 0.318 7.323 -12.046 1.00 47.75 99 LEU A N 1
ATOM 735 C CA . LEU A 1 99 ? -0.730 7.601 -11.057 1.00 47.75 99 LEU A CA 1
ATOM 736 C C . LEU A 1 99 ? -1.971 8.348 -11.581 1.00 47.75 99 LEU A C 1
ATOM 738 O O . LEU A 1 99 ? -2.314 9.438 -11.137 1.00 47.75 99 LEU A O 1
ATOM 742 N N . LYS A 1 100 ? -2.777 7.616 -12.362 1.00 44.53 100 LYS A N 1
ATOM 743 C CA . LYS A 1 100 ? -4.224 7.471 -12.103 1.00 44.53 100 LYS A CA 1
ATOM 744 C C . LYS A 1 100 ? -4.722 6.087 -12.537 1.00 44.53 100 LYS A C 1
ATOM 746 O O . LYS A 1 100 ? -5.184 5.896 -13.654 1.00 44.53 100 LYS A O 1
ATOM 751 N N . ALA A 1 101 ? -4.646 5.121 -11.622 1.00 51.84 101 ALA A N 1
ATOM 752 C CA . ALA A 1 101 ? -5.298 3.813 -11.770 1.00 51.84 101 ALA A CA 1
ATOM 753 C C . ALA A 1 101 ? -6.325 3.521 -10.655 1.00 51.84 101 ALA A C 1
ATOM 755 O O . ALA A 1 101 ? -7.055 2.536 -10.734 1.00 51.84 101 ALA A O 1
ATOM 756 N N . SER A 1 102 ? -6.432 4.384 -9.635 1.00 54.94 102 SER A N 1
ATOM 757 C CA . SER A 1 102 ? -7.465 4.292 -8.599 1.00 54.94 102 SER A CA 1
ATOM 758 C C . SER A 1 102 ? -8.527 5.377 -8.789 1.00 54.94 102 SER A C 1
ATOM 760 O O . SER A 1 102 ? -8.230 6.509 -9.168 1.00 54.94 102 SER A O 1
ATOM 762 N N . GLY A 1 103 ? -9.790 5.045 -8.507 1.00 67.25 103 GLY A N 1
ATOM 763 C CA . GLY A 1 103 ? -10.892 6.016 -8.548 1.00 67.25 103 GLY A CA 1
ATOM 764 C C . GLY A 1 103 ? -10.820 7.095 -7.455 1.00 67.25 103 GLY A C 1
ATOM 765 O O . GLY A 1 103 ? -11.603 8.041 -7.491 1.00 67.25 103 GLY A O 1
ATOM 766 N N . PHE A 1 104 ? -9.908 6.947 -6.482 1.00 83.75 104 PHE A N 1
ATOM 767 C CA . PHE A 1 104 ? -9.680 7.876 -5.373 1.00 83.75 104 PHE A CA 1
ATOM 768 C C . PHE A 1 104 ? -8.283 7.650 -4.764 1.00 83.75 104 PHE A C 1
ATOM 770 O O . PHE A 1 104 ? -8.015 6.593 -4.192 1.00 83.75 104 PHE A O 1
ATOM 777 N N . GLY A 1 105 ? -7.383 8.622 -4.900 1.00 87.44 105 GLY A N 1
ATOM 778 C CA . GLY A 1 105 ? -6.029 8.596 -4.343 1.00 87.44 105 GLY A CA 1
ATOM 779 C C . GLY A 1 105 ? -5.947 9.268 -2.973 1.00 87.44 105 GLY A C 1
ATOM 780 O O . GLY A 1 105 ? -6.519 10.341 -2.770 1.00 87.44 105 GLY A O 1
ATOM 781 N N . VAL A 1 106 ? -5.199 8.662 -2.049 1.00 92.25 106 VAL A N 1
ATOM 782 C CA . VAL A 1 106 ? -4.927 9.212 -0.715 1.00 92.25 106 VAL A CA 1
ATOM 783 C C . VAL A 1 106 ? -3.420 9.313 -0.500 1.00 92.25 106 VAL A C 1
ATOM 785 O O . VAL A 1 106 ? -2.702 8.353 -0.760 1.00 92.25 106 VAL A O 1
ATOM 788 N N . ALA A 1 107 ? -2.950 10.458 -0.007 1.00 94.25 107 ALA A N 1
ATOM 789 C CA . ALA A 1 107 ? -1.564 10.662 0.404 1.00 94.25 107 ALA A CA 1
ATOM 790 C C . ALA A 1 107 ? -1.463 10.755 1.932 1.00 94.25 107 ALA A C 1
ATOM 792 O O . ALA A 1 107 ? -2.213 11.515 2.549 1.00 94.25 107 ALA A O 1
ATOM 793 N N . VAL A 1 108 ? -0.518 10.025 2.534 1.00 96.44 108 VAL A N 1
ATOM 794 C CA . VAL A 1 108 ? -0.233 10.138 3.973 1.00 96.44 108 VAL A CA 1
ATOM 795 C C . VAL A 1 108 ? 0.466 11.459 4.317 1.00 96.44 108 VAL A C 1
ATOM 797 O O . VAL A 1 108 ? 1.066 12.110 3.457 1.00 96.44 108 VAL A O 1
ATOM 800 N N . GLY A 1 109 ? 0.414 11.868 5.584 1.00 95.94 109 GLY A N 1
ATOM 801 C CA . GLY A 1 109 ? 0.914 13.160 6.062 1.00 95.94 109 GLY A CA 1
ATOM 802 C C . GLY A 1 109 ? 2.395 13.418 5.763 1.00 95.94 109 GLY A C 1
ATOM 803 O O . GLY A 1 109 ? 2.767 14.558 5.493 1.00 95.94 109 GLY A O 1
ATOM 804 N N . ASN A 1 110 ? 3.224 12.376 5.692 1.00 96.62 110 ASN A N 1
ATOM 805 C CA . ASN A 1 110 ? 4.653 12.454 5.360 1.00 96.62 110 ASN A CA 1
ATOM 806 C C . ASN A 1 110 ? 4.952 12.281 3.856 1.00 96.62 110 ASN A C 1
ATOM 808 O O . ASN A 1 110 ? 6.118 12.261 3.466 1.00 96.62 110 ASN A O 1
ATOM 812 N N . ALA A 1 111 ? 3.935 12.135 3.000 1.00 93.50 111 ALA A N 1
ATOM 813 C CA . ALA A 1 111 ? 4.140 11.912 1.571 1.00 93.50 111 ALA A CA 1
ATOM 814 C C . ALA A 1 111 ? 4.823 13.109 0.882 1.00 93.50 111 ALA A C 1
ATOM 816 O O . ALA A 1 111 ? 4.655 14.267 1.289 1.00 93.50 111 ALA A O 1
ATOM 817 N N . HIS A 1 112 ? 5.551 12.825 -0.206 1.00 91.38 112 HIS A N 1
ATOM 818 C CA . HIS A 1 112 ? 6.199 13.846 -1.031 1.00 91.38 112 HIS A CA 1
ATOM 819 C C . HIS A 1 112 ? 5.174 14.899 -1.507 1.00 91.38 112 HIS A C 1
ATOM 821 O O . HIS A 1 112 ? 4.038 14.531 -1.832 1.00 91.38 112 HIS A O 1
ATOM 827 N N . PRO A 1 113 ? 5.537 16.196 -1.591 1.00 90.31 113 PRO A N 1
ATOM 828 C CA . PRO A 1 113 ? 4.609 17.254 -1.993 1.00 90.31 113 PRO A CA 1
ATOM 829 C C . PRO A 1 113 ? 3.858 16.972 -3.296 1.00 90.31 113 PRO A C 1
ATOM 831 O O . PRO A 1 113 ? 2.676 17.285 -3.396 1.00 90.31 113 PRO A O 1
ATOM 834 N N . ASP A 1 114 ? 4.508 16.347 -4.274 1.00 86.69 114 ASP A N 1
ATOM 835 C CA . ASP A 1 114 ? 3.867 16.052 -5.560 1.00 86.69 114 ASP A CA 1
ATOM 836 C C . ASP A 1 114 ? 2.827 14.927 -5.463 1.00 86.69 114 ASP A C 1
ATOM 838 O O . ASP A 1 114 ? 1.780 15.011 -6.100 1.00 86.69 114 ASP A O 1
ATOM 842 N N . VAL A 1 115 ? 3.029 13.952 -4.567 1.00 84.75 115 VAL A N 1
ATOM 843 C CA . VAL A 1 115 ? 2.018 12.924 -4.258 1.00 84.75 115 VAL A CA 1
ATOM 844 C C . VAL A 1 115 ? 0.804 13.565 -3.584 1.00 84.75 115 VAL A C 1
ATOM 846 O O . VAL A 1 115 ? -0.334 13.276 -3.944 1.00 84.75 115 VAL A O 1
ATOM 849 N N . LYS A 1 116 ? 1.031 14.498 -2.649 1.00 89.31 116 LYS A N 1
ATOM 850 C CA . LYS A 1 116 ? -0.050 15.245 -1.985 1.00 89.31 116 LYS A CA 1
ATOM 851 C C . LYS A 1 116 ? -0.864 16.091 -2.965 1.00 89.31 116 LYS A C 1
ATOM 853 O O . LYS A 1 116 ? -2.082 16.132 -2.843 1.00 89.31 116 LYS A O 1
ATOM 858 N N . LYS A 1 117 ? -0.209 16.744 -3.932 1.00 87.00 117 LYS A N 1
ATOM 859 C CA . LYS A 1 117 ? -0.881 17.533 -4.983 1.00 87.00 117 LYS A CA 1
ATOM 860 C C . LYS A 1 117 ? -1.731 16.664 -5.915 1.00 87.00 117 LYS A C 1
ATOM 862 O O . LYS A 1 117 ? -2.766 17.128 -6.379 1.00 87.00 117 LYS A O 1
ATOM 867 N N . ALA A 1 118 ? -1.292 15.436 -6.195 1.00 84.75 118 ALA A N 1
ATOM 868 C CA . ALA A 1 118 ? -1.996 14.505 -7.078 1.00 84.75 118 ALA A CA 1
ATOM 869 C C . ALA A 1 118 ? -3.148 13.746 -6.385 1.00 84.75 118 ALA A C 1
ATOM 871 O O . ALA A 1 118 ? -4.026 13.207 -7.064 1.00 84.75 118 ALA A O 1
ATOM 872 N N . ALA A 1 119 ? -3.158 13.686 -5.049 1.00 88.38 119 ALA A N 1
ATOM 873 C CA . ALA A 1 119 ? -4.148 12.942 -4.278 1.00 88.38 119 ALA A CA 1
ATOM 874 C C . ALA A 1 119 ? -5.507 13.657 -4.183 1.00 88.38 119 ALA A C 1
ATOM 876 O O . ALA A 1 119 ? -5.605 14.881 -4.145 1.00 88.38 119 ALA A O 1
ATOM 877 N N . ASN A 1 120 ? -6.581 12.873 -4.070 1.00 90.31 120 ASN A N 1
ATOM 878 C CA . ASN A 1 120 ? -7.921 13.388 -3.784 1.00 90.31 120 ASN A CA 1
ATOM 879 C C . ASN A 1 120 ? -8.090 13.769 -2.308 1.00 90.31 120 ASN A C 1
ATOM 881 O O . ASN A 1 120 ? -8.931 14.604 -1.977 1.00 90.31 120 ASN A O 1
ATOM 885 N N . MET A 1 121 ? -7.312 13.141 -1.427 1.00 92.50 121 MET A N 1
ATOM 886 C CA . MET A 1 121 ? -7.292 13.406 0.004 1.00 92.50 121 MET A CA 1
ATOM 887 C C . MET A 1 121 ? -5.859 13.323 0.528 1.00 92.50 121 MET A C 1
ATOM 889 O O . MET A 1 121 ? -5.112 12.415 0.168 1.00 92.50 121 MET A O 1
ATOM 893 N N . VAL A 1 122 ? -5.497 14.240 1.420 1.00 96.12 122 VAL A N 1
ATOM 894 C CA . VAL A 1 122 ? -4.244 14.185 2.178 1.00 96.12 122 VAL A CA 1
ATOM 895 C C . VAL A 1 122 ? -4.605 14.004 3.644 1.00 96.12 122 VAL A C 1
ATOM 897 O O . VAL A 1 122 ? -5.392 14.789 4.176 1.00 96.12 122 VAL A O 1
ATOM 900 N N . THR A 1 123 ? -4.075 12.966 4.282 1.00 97.12 123 THR A N 1
ATOM 901 C CA . THR A 1 123 ? -4.352 12.686 5.696 1.00 97.12 123 THR A CA 1
ATOM 902 C C . THR A 1 123 ? -3.518 13.589 6.592 1.00 97.12 123 THR A C 1
ATOM 904 O O . THR A 1 123 ? -2.440 14.054 6.207 1.00 97.12 123 THR A O 1
ATOM 907 N N . LYS A 1 124 ? -3.998 13.832 7.812 1.00 97.00 124 LYS A N 1
ATOM 908 C CA . LYS A 1 124 ? -3.201 14.517 8.838 1.00 97.00 124 LYS A CA 1
ATOM 909 C C . LYS A 1 124 ? -2.141 13.586 9.413 1.00 97.00 124 LYS A C 1
ATOM 911 O O . LYS A 1 124 ? -1.024 14.023 9.668 1.00 97.00 124 LYS A O 1
ATOM 916 N N . GLY A 1 125 ? -2.498 12.319 9.625 1.00 96.62 125 GLY A N 1
ATOM 917 C CA . GLY A 1 125 ? -1.590 11.300 10.135 1.00 96.62 125 GLY A CA 1
ATOM 918 C C . GLY A 1 125 ? -0.497 10.940 9.131 1.00 96.62 125 GLY A C 1
ATOM 919 O O . GLY A 1 125 ? -0.748 10.857 7.929 1.00 96.62 125 GLY A O 1
ATOM 920 N N . GLU A 1 126 ? 0.705 10.695 9.640 1.00 97.69 126 GLU A N 1
ATOM 921 C CA . GLU A 1 126 ? 1.835 10.141 8.890 1.00 97.69 126 GLU A CA 1
ATOM 922 C C . GLU A 1 126 ? 1.825 8.612 8.953 1.00 97.69 126 GLU A C 1
ATOM 924 O O . GLU A 1 126 ? 1.248 8.029 9.877 1.00 97.69 126 GLU A O 1
ATOM 929 N N . HIS A 1 127 ? 2.480 7.969 7.989 1.00 97.44 127 HIS A N 1
ATOM 930 C CA . HIS A 1 127 ? 2.662 6.522 7.945 1.00 97.44 127 HIS A CA 1
ATOM 931 C C . HIS A 1 127 ? 1.342 5.776 8.222 1.00 97.44 127 HIS A C 1
ATOM 933 O O . HIS A 1 127 ? 0.281 6.129 7.688 1.00 97.44 127 HIS A O 1
ATOM 939 N N . GLY A 1 128 ? 1.378 4.765 9.094 1.00 95.56 128 GLY A N 1
ATOM 940 C CA . GLY A 1 128 ? 0.215 3.944 9.382 1.00 95.56 128 GLY A CA 1
ATOM 941 C C . GLY A 1 128 ? -0.918 4.675 10.095 1.00 95.56 128 GLY A C 1
ATOM 942 O O . GLY A 1 128 ? -2.072 4.274 9.945 1.00 95.56 128 GLY A O 1
ATOM 943 N N . ALA A 1 129 ? -0.643 5.785 10.789 1.00 97.31 129 ALA A N 1
ATOM 944 C CA . ALA A 1 129 ? -1.699 6.648 11.318 1.00 97.31 129 ALA A CA 1
ATOM 945 C C . ALA A 1 129 ? -2.507 7.298 10.183 1.00 97.31 129 ALA A C 1
ATOM 947 O O . ALA A 1 129 ? -3.733 7.363 10.265 1.00 97.31 129 ALA A O 1
ATOM 948 N N . GLY A 1 130 ? -1.836 7.721 9.107 1.00 97.31 130 GLY A N 1
ATOM 949 C CA . GLY A 1 130 ? -2.493 8.220 7.899 1.00 97.31 130 GLY A CA 1
ATOM 950 C C . GLY A 1 130 ? -3.312 7.139 7.198 1.00 97.31 130 GLY A C 1
ATOM 951 O O . GLY A 1 130 ? -4.454 7.374 6.811 1.00 97.31 130 GLY A O 1
ATOM 952 N N . VAL A 1 131 ? -2.788 5.915 7.110 1.00 97.06 131 VAL A N 1
ATOM 953 C CA . VAL A 1 131 ? -3.543 4.777 6.558 1.00 97.06 131 VAL A CA 1
ATOM 954 C C . VAL A 1 131 ? -4.802 4.499 7.384 1.00 97.06 131 VAL A C 1
ATOM 956 O O . VAL A 1 131 ? -5.883 4.363 6.816 1.00 97.06 131 VAL A O 1
ATOM 959 N N . ALA A 1 132 ? -4.705 4.483 8.714 1.00 96.75 132 ALA A N 1
ATOM 960 C CA . ALA A 1 132 ? -5.864 4.295 9.584 1.00 96.75 132 ALA A CA 1
ATOM 961 C C . ALA A 1 132 ? -6.921 5.402 9.406 1.00 96.75 132 ALA A C 1
ATOM 963 O O . ALA A 1 132 ? -8.110 5.098 9.289 1.00 96.75 132 ALA A O 1
ATOM 964 N N . GLU A 1 133 ? -6.498 6.667 9.313 1.00 96.50 133 GLU A N 1
ATOM 965 C CA . GLU A 1 133 ? -7.371 7.811 9.008 1.00 96.50 133 GLU A CA 1
ATOM 966 C C . GLU A 1 133 ? -8.080 7.632 7.654 1.00 96.50 133 GLU A C 1
ATOM 968 O O . GLU A 1 133 ? -9.293 7.834 7.543 1.00 96.50 133 GLU A O 1
ATOM 973 N N . ALA A 1 134 ? -7.350 7.183 6.630 1.00 94.56 134 ALA A N 1
ATOM 974 C CA . ALA A 1 134 ? -7.896 6.927 5.302 1.00 94.56 134 ALA A CA 1
ATOM 975 C C . ALA A 1 134 ? -8.947 5.813 5.302 1.00 94.56 134 ALA A C 1
ATOM 977 O O . ALA A 1 134 ? -10.018 5.968 4.712 1.00 94.56 134 ALA A O 1
ATOM 978 N N . ILE A 1 135 ? -8.672 4.709 5.997 1.00 93.81 135 ILE A N 1
ATOM 979 C CA . ILE A 1 135 ? -9.619 3.601 6.126 1.00 93.81 135 ILE A CA 1
ATOM 980 C C . ILE A 1 135 ? -10.879 4.040 6.871 1.00 93.81 135 ILE A C 1
ATOM 982 O O . ILE A 1 135 ? -11.978 3.727 6.421 1.00 93.81 135 ILE A O 1
ATOM 986 N N . GLN A 1 136 ? -10.759 4.807 7.957 1.00 92.19 136 GLN A N 1
ATOM 987 C CA . GLN A 1 136 ? -11.927 5.336 8.671 1.00 92.19 136 GLN A CA 1
ATOM 988 C C . GLN A 1 136 ? -12.808 6.200 7.760 1.00 92.19 136 GLN A C 1
ATOM 990 O O . GLN A 1 136 ? -14.031 6.046 7.752 1.00 92.19 136 GLN A O 1
ATOM 995 N N . TYR A 1 137 ? -12.194 7.059 6.943 1.00 89.88 137 TYR A N 1
ATOM 996 C CA . TYR A 1 137 ? -12.908 7.878 5.964 1.00 89.88 137 TYR A CA 1
ATOM 997 C C . TYR A 1 137 ? -13.646 7.035 4.911 1.00 89.88 137 TYR A C 1
ATOM 999 O O . TYR A 1 137 ? -14.801 7.311 4.582 1.00 89.88 137 TYR A O 1
ATOM 1007 N N . ILE A 1 138 ? -12.985 6.003 4.382 1.00 84.06 138 ILE A N 1
ATOM 1008 C CA . ILE A 1 138 ? -13.523 5.107 3.350 1.00 84.06 138 ILE A CA 1
ATOM 1009 C C . ILE A 1 138 ? -14.669 4.248 3.904 1.00 84.06 138 ILE A C 1
ATOM 1011 O O . ILE A 1 138 ? -15.740 4.165 3.294 1.00 84.06 138 ILE A O 1
ATOM 1015 N N . SER A 1 139 ? -14.478 3.658 5.083 1.00 79.94 139 SER A N 1
ATOM 1016 C CA . SER A 1 139 ? -15.479 2.830 5.761 1.00 79.94 139 SER A CA 1
ATOM 1017 C C . SER A 1 139 ? -16.709 3.640 6.168 1.00 79.94 139 SER A C 1
ATOM 1019 O O . SER A 1 139 ? -17.824 3.164 6.001 1.00 79.94 139 SER A O 1
ATOM 1021 N N . GLY A 1 140 ? -16.548 4.899 6.594 1.00 70.38 140 GLY A N 1
ATOM 1022 C CA . GLY A 1 140 ? -17.677 5.791 6.891 1.00 70.38 140 GLY A CA 1
ATOM 1023 C C . GLY A 1 140 ? -18.534 6.172 5.672 1.00 70.38 140 GLY A C 1
ATOM 1024 O O . GLY A 1 140 ? -19.656 6.645 5.835 1.00 70.38 140 GLY A O 1
ATOM 1025 N N . LYS A 1 141 ? -18.032 5.965 4.446 1.00 59.97 141 LYS A N 1
ATOM 1026 C CA . LYS A 1 141 ? -18.756 6.202 3.181 1.00 59.97 141 LYS A CA 1
ATOM 1027 C C . LYS A 1 141 ? -19.338 4.940 2.547 1.00 59.97 141 LYS A C 1
ATOM 1029 O O . LYS A 1 141 ? -20.084 5.045 1.570 1.00 59.97 141 LYS A O 1
ATOM 1034 N N . THR A 1 142 ? -18.999 3.778 3.088 1.00 49.34 142 THR A N 1
ATOM 1035 C CA . THR A 1 142 ? -19.501 2.480 2.649 1.00 49.34 142 THR A CA 1
ATOM 1036 C C . THR A 1 142 ? -20.644 2.133 3.596 1.00 49.34 142 THR A C 1
ATOM 1038 O O . THR A 1 142 ? -20.403 1.711 4.722 1.00 49.34 142 THR A O 1
ATOM 1041 N N . ALA A 1 143 ? -21.882 2.450 3.200 1.00 36.88 143 ALA A N 1
ATOM 1042 C CA . ALA A 1 143 ? -23.062 2.131 4.003 1.00 36.88 143 ALA A CA 1
ATOM 1043 C C . ALA A 1 143 ? -23.054 0.636 4.377 1.00 36.88 143 ALA A C 1
ATOM 1045 O O . ALA A 1 143 ? -22.717 -0.198 3.537 1.00 36.88 143 ALA A O 1
ATOM 1046 N N . ILE A 1 144 ? -23.363 0.349 5.647 1.00 39.53 144 ILE A N 1
ATOM 1047 C CA . ILE A 1 144 ? -23.492 -1.002 6.218 1.00 39.53 144 ILE A CA 1
ATOM 1048 C C . ILE A 1 144 ? -24.569 -1.786 5.468 1.00 39.53 144 ILE A C 1
ATOM 1050 O O . ILE A 1 144 ? -25.630 -1.178 5.195 1.00 39.53 144 ILE A O 1
#

Sequence (144 aa):
MEFKAIVVDIDGTITYSDRSIDCRAVEALRSVKVPVVIATGNVLCFARAASKLVGTGGLIVAENGGVVECGTVESDTSHMKMCEEAFDHLNRHFPLELLKASGFGVAVGNA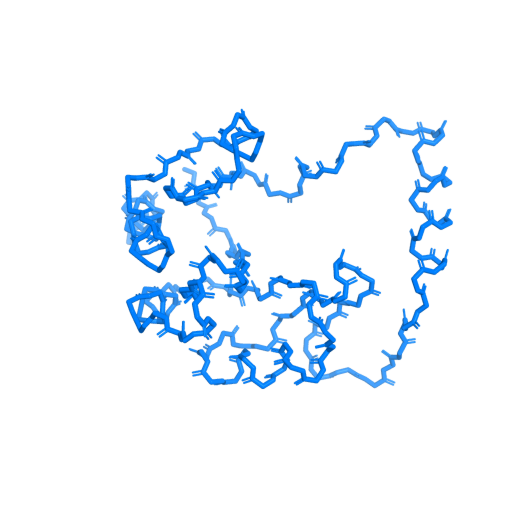HPDVKKAANMVTKGEHGAGVAEAIQYISGKTAI

pLDDT: mean 79.97, std 18.06, range [36.88, 97.69]